Protein AF-A0A1X2I1S4-F1 (afdb_monomer_lite)

Radius of gyration: 19.03 Å; chains: 1; bounding box: 36×48×68 Å

Sequence (167 aa):
ISSQLWIQFWKIRLSPTARNVWYRLLLNKWPALTRLHYFIPNDSPLLAAPIVLQLPNHQTPRSRMLSQLSVWKSLWHLYFPALDFSPDSIWYSLLFLRPSPSPHFVNNTQWLQLLGSTLHSIWRSHWAYTFERIPVRTSTMLSTVSSSFQALQPPHTSSVAPCWFRW

Secondary structure (DSSP, 8-state):
--HHHHHHHHHS---HHHHHHHHHHHTT----HHHHHTTS-S------S-SSS-S-TT--HHHHHHTTHHHHHHHHHHH-TTS---HHHHHHHHHH-PPPS-TTTS-HHHHHHHHHHHHHHHHHHHHHHHHH-----HHHHHHHHHHHHHHHSPP------------

pLDDT: mean 71.41, std 18.62, range [31.84, 91.38]

Organism: NCBI:txid90262

Structure (mmCIF, N/CA/C/O backbone):
data_AF-A0A1X2I1S4-F1
#
_entry.id   AF-A0A1X2I1S4-F1
#
loop_
_atom_site.group_PDB
_atom_site.id
_atom_site.type_symbol
_atom_site.label_atom_id
_atom_site.label_alt_id
_atom_site.label_comp_id
_atom_site.label_asym_id
_atom_site.label_entity_id
_atom_site.label_seq_id
_atom_site.pdbx_PDB_ins_code
_atom_site.Cartn_x
_atom_site.Cartn_y
_atom_site.Cartn_z
_atom_site.occupancy
_atom_site.B_iso_or_equiv
_atom_site.auth_seq_id
_atom_site.auth_comp_id
_atom_site.auth_asym_id
_atom_site.auth_atom_id
_atom_site.pdbx_PDB_model_num
ATOM 1 N N . ILE A 1 1 ? 17.249 1.483 4.911 1.00 70.56 1 ILE A N 1
ATOM 2 C CA . ILE A 1 1 ? 16.801 2.012 3.596 1.00 70.56 1 ILE A CA 1
ATOM 3 C C . ILE A 1 1 ? 17.906 2.899 3.044 1.00 70.56 1 ILE A C 1
ATOM 5 O O . ILE A 1 1 ? 18.403 3.732 3.793 1.00 70.56 1 ILE A O 1
ATOM 9 N N . SER A 1 2 ? 18.326 2.687 1.794 1.00 84.00 2 SER A N 1
ATOM 10 C CA . SER A 1 2 ? 19.361 3.499 1.135 1.00 84.00 2 SER A CA 1
ATOM 11 C C . SER A 1 2 ? 18.809 4.852 0.656 1.00 84.00 2 SER A C 1
ATOM 13 O O . SER A 1 2 ? 17.600 5.015 0.494 1.00 84.00 2 SER A O 1
ATOM 15 N N . SER A 1 3 ? 19.688 5.825 0.389 1.00 84.12 3 SER A N 1
ATOM 16 C CA . SER A 1 3 ? 19.303 7.150 -0.138 1.00 84.12 3 SER A CA 1
ATOM 17 C C . SER A 1 3 ? 18.504 7.059 -1.452 1.00 84.12 3 SER A C 1
ATOM 19 O O . SER A 1 3 ? 17.482 7.722 -1.624 1.00 84.12 3 SER A O 1
ATOM 21 N N . GLN A 1 4 ? 18.895 6.151 -2.350 1.00 84.62 4 GLN A N 1
ATOM 22 C CA . GLN A 1 4 ? 18.213 5.932 -3.631 1.00 84.62 4 GLN A CA 1
ATOM 23 C C . GLN A 1 4 ? 16.768 5.441 -3.459 1.00 84.62 4 GLN A C 1
ATOM 25 O O . GLN A 1 4 ? 15.871 5.915 -4.156 1.00 84.62 4 GLN A O 1
ATOM 30 N N . LEU A 1 5 ? 16.522 4.543 -2.499 1.00 83.38 5 LEU A N 1
ATOM 31 C CA . LEU A 1 5 ? 15.172 4.067 -2.184 1.00 83.38 5 LEU A CA 1
ATOM 32 C C . LEU A 1 5 ? 14.295 5.189 -1.621 1.00 83.38 5 LEU A C 1
ATOM 34 O O . LEU A 1 5 ? 13.115 5.265 -1.950 1.00 83.38 5 LEU A O 1
ATOM 38 N N . TRP A 1 6 ? 14.860 6.105 -0.830 1.00 87.12 6 TRP A N 1
ATOM 39 C CA . TRP A 1 6 ? 14.120 7.283 -0.377 1.00 87.12 6 TRP A CA 1
ATOM 40 C C . TRP A 1 6 ? 13.711 8.183 -1.538 1.00 87.12 6 TRP A C 1
ATOM 42 O O . TRP A 1 6 ? 12.557 8.597 -1.612 1.00 87.12 6 TRP A O 1
ATOM 52 N N . ILE A 1 7 ? 14.616 8.440 -2.483 1.00 87.56 7 ILE A N 1
ATOM 53 C CA . ILE A 1 7 ? 14.290 9.217 -3.685 1.00 87.56 7 ILE A CA 1
ATOM 54 C C . ILE A 1 7 ? 13.156 8.540 -4.468 1.00 87.56 7 ILE A C 1
ATOM 56 O O . ILE A 1 7 ? 12.220 9.214 -4.898 1.00 87.56 7 ILE A O 1
ATOM 60 N N . GLN A 1 8 ? 13.205 7.214 -4.632 1.00 86.62 8 GLN A N 1
ATOM 61 C CA . GLN A 1 8 ? 12.133 6.460 -5.286 1.00 86.62 8 GLN A CA 1
ATOM 62 C C . GLN A 1 8 ? 10.809 6.577 -4.529 1.00 86.62 8 GLN A C 1
ATOM 64 O O . GLN A 1 8 ? 9.794 6.882 -5.150 1.00 86.62 8 GLN A O 1
ATOM 69 N N . PHE A 1 9 ? 10.821 6.420 -3.204 1.00 88.56 9 PHE A N 1
ATOM 70 C CA . PHE A 1 9 ? 9.636 6.558 -2.357 1.00 88.56 9 PHE A CA 1
ATOM 71 C C . PHE A 1 9 ? 8.946 7.912 -2.537 1.00 88.56 9 PHE A C 1
ATOM 73 O O . PHE A 1 9 ? 7.734 7.980 -2.751 1.00 88.56 9 PHE A O 1
ATOM 80 N N . TRP A 1 10 ? 9.717 9.001 -2.486 1.00 89.75 10 TRP A N 1
ATOM 81 C CA . TRP A 1 10 ? 9.171 10.355 -2.592 1.00 89.75 10 TRP A CA 1
ATOM 82 C C . TRP A 1 10 ? 8.630 10.676 -3.991 1.00 89.75 10 TRP A C 1
ATOM 84 O O . TRP A 1 10 ? 7.736 11.515 -4.112 1.00 89.75 10 TRP A O 1
ATOM 94 N N . LYS A 1 11 ? 9.100 9.975 -5.032 1.00 89.12 11 LYS A N 1
ATOM 95 C CA . LYS A 1 11 ? 8.579 10.092 -6.405 1.00 89.12 11 LYS A CA 1
ATOM 96 C C . LYS A 1 11 ? 7.215 9.421 -6.604 1.00 89.12 11 LYS A C 1
ATOM 98 O O . LYS A 1 11 ? 6.519 9.764 -7.559 1.00 89.12 11 LYS A O 1
ATOM 103 N N . ILE A 1 12 ? 6.803 8.494 -5.734 1.00 87.81 12 ILE A N 1
ATOM 104 C CA . ILE A 1 12 ? 5.509 7.806 -5.867 1.00 87.81 12 ILE A CA 1
ATOM 105 C C . ILE A 1 12 ? 4.381 8.817 -5.638 1.00 87.81 12 ILE A C 1
ATOM 107 O O . ILE A 1 12 ? 4.295 9.449 -4.579 1.00 87.81 12 ILE A O 1
ATOM 111 N N . ARG A 1 13 ? 3.476 8.953 -6.612 1.00 88.56 13 ARG A N 1
ATOM 112 C CA . ARG A 1 13 ? 2.270 9.782 -6.479 1.00 88.56 13 ARG A CA 1
ATOM 113 C C . ARG A 1 13 ? 1.267 9.097 -5.553 1.00 88.56 13 ARG A C 1
ATOM 115 O O . ARG A 1 13 ? 0.598 8.159 -5.964 1.00 88.56 13 ARG A O 1
ATOM 122 N N . LEU A 1 14 ? 1.166 9.577 -4.318 1.00 87.88 14 LEU A N 1
ATOM 123 C CA . LEU A 1 14 ? 0.233 9.109 -3.290 1.00 87.88 14 LEU A CA 1
ATOM 124 C C . LEU A 1 14 ? -0.388 10.312 -2.588 1.00 87.88 14 LEU A C 1
ATOM 126 O O . LEU A 1 14 ? 0.221 11.384 -2.544 1.00 87.88 14 LEU A O 1
ATOM 130 N N . SER A 1 15 ? -1.552 10.119 -1.968 1.00 88.38 15 SER A N 1
ATOM 131 C CA . SER A 1 15 ? -2.078 11.123 -1.045 1.00 88.38 15 SER A CA 1
ATOM 132 C C . SER A 1 15 ? -1.116 11.320 0.142 1.00 88.38 15 SER A C 1
ATOM 134 O O . SER A 1 15 ? -0.444 10.365 0.557 1.00 88.38 15 SER A O 1
ATOM 136 N N . PRO A 1 16 ? -1.042 12.529 0.735 1.00 87.12 16 PRO A N 1
ATOM 137 C CA . PRO A 1 16 ? -0.168 12.787 1.883 1.00 87.12 16 PRO A CA 1
ATOM 138 C C . PRO A 1 16 ? -0.413 11.828 3.054 1.00 87.12 16 PRO A C 1
ATOM 140 O O . PRO A 1 16 ? 0.528 11.378 3.707 1.00 87.12 16 PRO A O 1
ATOM 143 N N . THR A 1 17 ? -1.675 11.462 3.284 1.00 85.31 17 THR A N 1
ATOM 144 C CA . THR A 1 17 ? -2.090 10.522 4.330 1.00 85.31 17 THR A CA 1
ATOM 145 C C . THR A 1 17 ? -1.606 9.103 4.048 1.00 85.31 17 THR A C 1
ATOM 147 O O . THR A 1 17 ? -0.981 8.497 4.920 1.00 85.31 17 THR A O 1
ATOM 150 N N . ALA A 1 18 ? -1.780 8.602 2.821 1.00 87.94 18 ALA A N 1
ATOM 151 C CA . ALA A 1 18 ? -1.280 7.284 2.436 1.00 87.94 18 ALA A CA 1
ATOM 152 C C . ALA A 1 18 ? 0.248 7.205 2.514 1.00 87.94 18 ALA A C 1
ATOM 154 O O . ALA A 1 18 ? 0.808 6.243 3.047 1.00 87.94 18 ALA A O 1
ATOM 155 N N . ARG A 1 19 ? 0.931 8.260 2.056 1.00 91.38 19 ARG A N 1
ATOM 156 C CA . ARG A 1 19 ? 2.388 8.357 2.147 1.00 91.38 19 ARG A CA 1
ATOM 157 C C . ARG A 1 19 ? 2.867 8.359 3.597 1.00 91.38 19 ARG A C 1
ATOM 159 O O . ARG A 1 19 ? 3.846 7.685 3.893 1.00 91.38 19 ARG A O 1
ATOM 166 N N . ASN A 1 20 ? 2.192 9.063 4.509 1.00 87.69 20 ASN A N 1
ATOM 167 C CA . ASN A 1 20 ? 2.563 9.084 5.928 1.00 87.69 20 ASN A CA 1
ATOM 168 C C . ASN A 1 20 ? 2.468 7.685 6.561 1.00 87.69 20 ASN A C 1
ATOM 170 O O . ASN A 1 20 ? 3.384 7.264 7.265 1.00 87.69 20 ASN A O 1
ATOM 174 N N . VAL A 1 21 ? 1.403 6.935 6.258 1.00 85.31 21 VAL A N 1
ATOM 175 C CA . VAL A 1 21 ? 1.237 5.552 6.739 1.00 85.31 21 VAL A CA 1
ATOM 176 C C . VAL A 1 21 ? 2.370 4.657 6.243 1.00 85.31 21 VAL A C 1
ATOM 178 O O . VAL A 1 21 ? 2.989 3.944 7.039 1.00 85.31 21 VAL A O 1
ATOM 181 N N . TRP A 1 22 ? 2.685 4.728 4.949 1.00 88.81 22 TRP A N 1
ATOM 182 C CA . TRP A 1 22 ? 3.776 3.946 4.371 1.00 88.81 22 TRP A CA 1
ATOM 183 C C . TRP A 1 22 ? 5.142 4.377 4.924 1.00 88.81 22 TRP A C 1
ATOM 185 O O . TRP A 1 22 ? 5.952 3.540 5.308 1.00 88.81 22 TRP A O 1
ATOM 195 N N . TYR A 1 23 ? 5.376 5.675 5.096 1.00 86.88 23 TYR A N 1
ATOM 196 C CA . TYR A 1 23 ? 6.584 6.196 5.736 1.00 86.88 23 TYR A CA 1
ATOM 197 C C . TYR A 1 23 ? 6.768 5.641 7.158 1.00 86.88 23 TYR A C 1
ATOM 199 O O . TYR A 1 23 ? 7.854 5.188 7.519 1.00 86.88 23 TYR A O 1
ATOM 207 N N . ARG A 1 24 ? 5.695 5.600 7.961 1.00 83.62 24 ARG A N 1
ATOM 208 C CA . ARG A 1 24 ? 5.726 5.001 9.305 1.00 83.62 24 ARG A CA 1
ATOM 209 C C . ARG A 1 24 ? 6.012 3.500 9.270 1.00 83.62 24 ARG A C 1
ATOM 211 O O . ARG A 1 24 ? 6.698 3.021 10.173 1.00 83.62 24 ARG A O 1
ATOM 218 N N . LEU A 1 25 ? 5.512 2.783 8.257 1.00 82.56 25 LEU A N 1
ATOM 219 C CA . LEU A 1 25 ? 5.833 1.367 8.035 1.00 82.56 25 LEU A CA 1
ATOM 220 C C . LEU A 1 25 ? 7.333 1.194 7.762 1.00 82.56 25 LEU A C 1
ATOM 222 O O . LEU A 1 25 ? 7.983 0.399 8.433 1.00 82.56 25 LEU A O 1
ATOM 226 N N . LEU A 1 26 ? 7.893 1.984 6.842 1.00 83.69 26 LEU A N 1
ATOM 227 C CA . LEU A 1 26 ? 9.314 1.938 6.476 1.00 83.69 26 LEU A CA 1
ATOM 228 C C . LEU A 1 26 ? 10.247 2.266 7.651 1.00 83.69 26 LEU A C 1
ATOM 230 O O . LEU A 1 26 ? 11.337 1.709 7.753 1.00 83.69 26 LEU A O 1
ATOM 234 N N . LEU A 1 27 ? 9.818 3.151 8.553 1.00 80.56 27 LEU A N 1
ATOM 235 C CA . LEU A 1 27 ? 10.556 3.477 9.774 1.00 80.56 27 LEU A CA 1
ATOM 236 C C . LEU A 1 27 ? 10.338 2.487 10.925 1.00 80.56 27 LEU A C 1
ATOM 238 O O . LEU A 1 27 ? 10.898 2.694 12.001 1.00 80.56 27 LEU A O 1
ATOM 242 N N . ASN A 1 28 ? 9.502 1.460 10.742 1.00 68.19 28 ASN A N 1
ATOM 243 C CA . ASN A 1 28 ? 9.068 0.552 11.806 1.00 68.19 28 ASN A CA 1
ATOM 244 C C . ASN A 1 28 ? 8.499 1.298 13.036 1.00 68.19 28 ASN A C 1
ATOM 246 O O . ASN A 1 28 ? 8.637 0.864 14.178 1.00 68.19 28 ASN A O 1
ATOM 250 N N . LYS A 1 29 ? 7.868 2.460 12.811 1.00 63.19 29 LYS A N 1
ATOM 251 C CA . LYS A 1 29 ? 7.301 3.331 13.858 1.00 63.19 29 LYS A CA 1
ATOM 252 C C . LYS A 1 29 ? 5.789 3.162 14.003 1.00 63.19 29 LYS A C 1
ATOM 254 O O . LYS A 1 29 ? 5.094 4.097 14.403 1.00 63.19 29 LYS A O 1
ATOM 259 N N . TRP A 1 30 ? 5.251 1.993 13.667 1.00 61.53 30 TRP A N 1
ATOM 260 C CA . TRP A 1 30 ? 3.855 1.704 13.978 1.00 61.53 30 TRP A CA 1
ATOM 261 C C . TRP A 1 30 ? 3.698 1.668 15.497 1.00 61.53 30 TRP A C 1
ATOM 263 O O . TRP A 1 30 ? 4.466 0.957 16.148 1.00 61.53 30 TRP A O 1
ATOM 273 N N . PRO A 1 31 ? 2.775 2.445 16.092 1.00 47.47 31 PRO A N 1
ATOM 274 C CA . PRO A 1 31 ? 2.501 2.324 17.512 1.00 47.47 31 PRO A CA 1
ATOM 275 C C . PRO A 1 31 ? 2.145 0.865 17.800 1.00 47.47 31 PRO A C 1
ATOM 277 O O . PRO A 1 31 ? 1.133 0.345 17.337 1.00 47.47 31 PRO A O 1
ATOM 280 N N . ALA A 1 32 ? 3.026 0.182 18.526 1.00 51.09 32 ALA A N 1
ATOM 281 C CA . ALA A 1 32 ? 2.651 -1.039 19.204 1.00 51.09 32 ALA A CA 1
ATOM 282 C C . ALA A 1 32 ? 1.537 -0.682 20.197 1.00 51.09 32 ALA A C 1
ATOM 284 O O . ALA A 1 32 ? 1.565 0.406 20.780 1.00 51.09 32 ALA A O 1
ATOM 285 N N . LEU A 1 33 ? 0.583 -1.596 20.404 1.00 47.34 33 LEU A N 1
ATOM 286 C CA . LEU A 1 33 ? -0.471 -1.473 21.422 1.00 47.34 33 LEU A CA 1
ATOM 287 C C . LEU A 1 33 ? 0.087 -1.002 22.776 1.00 47.34 33 LEU A C 1
ATOM 289 O O . LEU A 1 33 ? -0.560 -0.234 23.476 1.00 47.34 33 LEU A O 1
ATOM 293 N N . THR A 1 34 ? 1.333 -1.357 23.095 1.00 42.47 34 THR A N 1
ATOM 294 C CA . THR A 1 34 ? 2.055 -0.916 24.296 1.00 42.47 34 THR A CA 1
ATOM 295 C C . THR A 1 34 ? 2.201 0.602 24.433 1.00 42.47 34 THR A C 1
ATOM 297 O O . THR A 1 34 ? 2.085 1.112 25.541 1.00 42.47 34 THR A O 1
ATOM 300 N N . ARG A 1 35 ? 2.400 1.360 23.344 1.00 46.12 35 ARG A N 1
ATOM 301 C CA . ARG A 1 35 ? 2.394 2.836 23.413 1.00 46.12 35 ARG A CA 1
ATOM 302 C C . ARG A 1 35 ? 0.988 3.403 23.548 1.00 46.12 35 ARG A C 1
ATOM 304 O O . ARG A 1 35 ? 0.845 4.513 24.034 1.00 46.12 35 ARG A O 1
ATOM 311 N N . LEU A 1 36 ? -0.030 2.661 23.122 1.00 46.66 36 LEU A N 1
ATOM 312 C CA . LEU A 1 36 ? -1.420 3.096 23.187 1.00 46.66 36 LEU A CA 1
ATOM 313 C C . LEU A 1 36 ? -2.029 2.875 24.575 1.00 46.66 36 LEU A C 1
ATOM 315 O O . LEU A 1 36 ? -2.749 3.743 25.051 1.00 46.66 36 LEU A O 1
ATOM 319 N N . HIS A 1 37 ? -1.643 1.793 25.260 1.00 44.78 37 HIS A 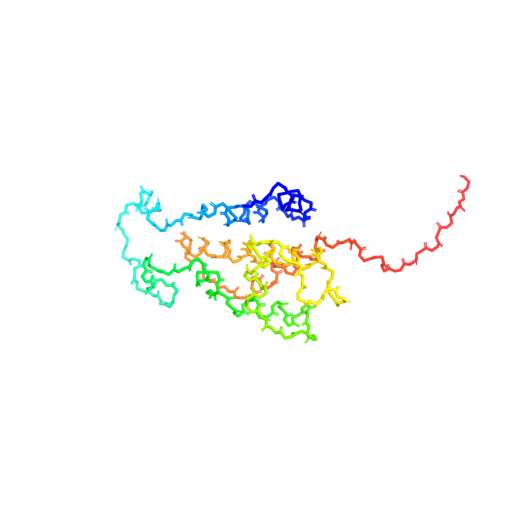N 1
ATOM 320 C CA . HIS A 1 37 ? -1.941 1.573 26.683 1.00 44.78 37 HIS A CA 1
ATOM 321 C C . HIS A 1 37 ? -1.423 2.704 27.584 1.00 44.78 37 HIS A C 1
ATOM 323 O O . HIS A 1 37 ? -1.993 2.952 28.637 1.00 44.78 37 HIS A O 1
ATOM 329 N N . TYR A 1 38 ? -0.372 3.422 27.172 1.00 47.22 38 TYR A N 1
ATOM 330 C CA . TYR A 1 38 ? 0.103 4.605 27.897 1.00 47.22 38 TYR A CA 1
ATOM 331 C C . TYR A 1 38 ? -0.853 5.807 27.768 1.00 47.22 38 TYR A C 1
ATOM 333 O O . TYR A 1 38 ? -0.891 6.659 28.647 1.00 47.22 38 TYR A O 1
ATOM 341 N N . PHE A 1 39 ? -1.627 5.886 26.679 1.00 49.53 39 PHE A N 1
ATOM 342 C CA . PHE A 1 39 ? -2.570 6.981 26.412 1.00 49.53 39 PHE A CA 1
ATOM 343 C C . PHE A 1 39 ? -4.028 6.643 26.757 1.00 49.53 39 PHE A C 1
ATOM 345 O O . PHE A 1 39 ? -4.836 7.559 26.871 1.00 49.53 39 PHE A O 1
ATOM 352 N N . ILE A 1 40 ? -4.373 5.362 26.924 1.00 48.78 40 ILE A N 1
ATOM 353 C CA . ILE A 1 40 ? -5.713 4.906 27.321 1.00 48.78 40 ILE A CA 1
ATOM 354 C C . ILE A 1 40 ? -5.573 4.009 28.561 1.00 48.78 40 ILE A C 1
ATOM 356 O O . ILE A 1 40 ? -5.232 2.832 28.416 1.00 48.78 40 ILE A O 1
ATOM 360 N N . PRO A 1 41 ? -5.808 4.546 29.774 1.00 42.06 41 PRO A N 1
ATOM 361 C CA . PRO A 1 41 ? -5.844 3.754 30.999 1.00 42.06 41 PRO A CA 1
ATOM 362 C C . PRO A 1 41 ? -6.964 2.699 30.962 1.00 42.06 41 PRO A C 1
ATOM 364 O O . PRO A 1 41 ? -8.014 2.903 30.359 1.00 42.06 41 PRO A O 1
ATOM 367 N N . ASN A 1 42 ? -6.698 1.565 31.610 1.00 44.16 42 ASN A N 1
ATOM 368 C CA . ASN A 1 42 ? -7.330 0.239 31.501 1.00 44.16 42 ASN A CA 1
ATOM 369 C C . ASN A 1 42 ? -8.839 0.082 31.828 1.00 44.16 42 ASN A C 1
ATOM 371 O O . ASN A 1 42 ? -9.290 -1.051 31.991 1.00 44.16 42 ASN A O 1
ATOM 375 N N . ASP A 1 43 ? -9.663 1.125 31.870 1.00 45.06 43 ASP A N 1
ATOM 376 C CA . ASP A 1 43 ? -11.046 1.002 32.375 1.00 45.06 43 ASP A CA 1
ATOM 377 C C . ASP A 1 43 ? -12.075 0.613 31.305 1.00 45.06 43 ASP A C 1
ATOM 379 O O . ASP A 1 43 ? -13.157 1.191 31.200 1.00 45.06 43 ASP A O 1
ATOM 383 N N . SER A 1 44 ? -11.774 -0.371 30.459 1.00 40.88 44 SER A N 1
ATOM 384 C CA . SER A 1 44 ? -12.770 -0.864 29.505 1.00 40.88 44 SER A CA 1
ATOM 385 C C . SER A 1 44 ? -12.723 -2.383 29.334 1.00 40.88 44 SER A C 1
ATOM 387 O O . SER A 1 44 ? -11.700 -2.911 28.892 1.00 40.88 44 SER A O 1
ATOM 389 N N . PRO A 1 45 ? -13.834 -3.102 29.604 1.00 41.62 45 PRO A N 1
ATOM 390 C CA . PRO A 1 45 ? -13.960 -4.543 29.386 1.00 41.62 45 PRO A CA 1
ATOM 391 C C . PRO A 1 45 ? -14.110 -4.835 27.880 1.00 41.62 45 PRO A C 1
ATOM 393 O O . PRO A 1 45 ? -15.168 -5.210 27.386 1.00 41.62 45 PRO A O 1
ATOM 396 N N . LEU A 1 46 ? -13.040 -4.579 27.124 1.00 43.69 46 LEU A N 1
ATOM 397 C CA . LEU A 1 46 ? -13.001 -4.513 25.657 1.00 43.69 46 LEU A CA 1
ATOM 398 C C . LEU A 1 46 ? -12.423 -5.771 24.982 1.00 43.69 46 LEU A C 1
ATOM 400 O O . LEU A 1 46 ? -12.270 -5.797 23.763 1.00 43.69 46 LEU A O 1
ATOM 404 N N . LEU A 1 47 ? -12.101 -6.821 25.742 1.00 42.25 47 LEU A N 1
ATOM 405 C CA . LEU A 1 47 ? -11.381 -8.005 25.247 1.00 42.25 47 LEU A CA 1
ATOM 406 C C . LEU A 1 47 ? -12.273 -9.235 25.013 1.00 42.25 47 LEU A C 1
ATOM 408 O O . LEU A 1 47 ? -11.857 -10.362 25.268 1.00 42.25 47 LEU A O 1
ATOM 412 N N . ALA A 1 48 ? -13.489 -9.045 24.498 1.00 37.81 48 ALA A N 1
ATOM 413 C CA . ALA A 1 48 ? -14.377 -10.159 24.161 1.00 37.81 48 ALA A CA 1
ATOM 414 C C . ALA A 1 48 ? -15.127 -9.939 22.834 1.00 37.81 48 ALA A C 1
ATOM 416 O O . ALA A 1 48 ? -16.337 -9.758 22.830 1.00 37.81 48 ALA A O 1
ATOM 417 N N . ALA A 1 49 ? -14.407 -9.943 21.704 1.00 34.59 49 ALA A N 1
ATOM 418 C CA . ALA A 1 49 ? -14.923 -10.342 20.382 1.00 34.59 49 ALA A CA 1
ATOM 419 C C . ALA A 1 49 ? -13.770 -10.458 19.352 1.00 34.59 49 ALA A C 1
ATOM 421 O O . ALA A 1 49 ? -12.768 -9.753 19.481 1.00 34.59 49 ALA A O 1
ATOM 422 N N . PRO A 1 50 ? -13.848 -11.371 18.363 1.00 45.81 50 PRO A N 1
ATOM 423 C CA . PRO A 1 50 ? -12.742 -12.300 18.142 1.00 45.81 50 PRO A CA 1
ATOM 424 C C . PRO A 1 50 ? -11.965 -12.112 16.817 1.00 45.81 50 PRO A C 1
ATOM 426 O O . PRO A 1 50 ? -12.417 -11.478 15.869 1.00 45.81 50 PRO A O 1
ATOM 429 N N . ILE A 1 51 ? -10.795 -12.768 16.776 1.00 37.28 51 ILE A N 1
ATOM 430 C CA . ILE A 1 51 ? -9.963 -13.193 15.623 1.00 37.28 51 ILE A CA 1
ATOM 431 C C . ILE A 1 51 ? -8.764 -12.310 15.213 1.00 37.28 51 ILE A C 1
ATOM 433 O O . ILE A 1 51 ? -7.765 -12.873 14.777 1.00 37.28 51 ILE A O 1
ATOM 437 N N . VAL A 1 52 ? -8.729 -10.990 15.434 1.00 39.75 52 VAL A N 1
ATOM 438 C CA . VAL A 1 52 ? -7.549 -10.186 14.994 1.00 39.75 52 VAL A CA 1
ATOM 439 C C . VAL A 1 52 ? -6.548 -9.865 16.118 1.00 39.75 52 VAL A C 1
ATOM 441 O O . VAL A 1 52 ? -5.413 -9.483 15.839 1.00 39.75 52 VAL A O 1
ATOM 444 N N . LEU A 1 53 ? -6.923 -10.034 17.392 1.00 41.91 53 LEU A N 1
ATOM 445 C CA . LEU A 1 53 ? -6.206 -9.390 18.507 1.00 41.91 53 LEU A CA 1
ATOM 446 C C . LEU A 1 53 ? -5.674 -10.309 19.620 1.00 41.91 53 LEU A C 1
ATOM 448 O O . LEU A 1 53 ? -5.097 -9.801 20.574 1.00 41.91 53 LEU A O 1
ATOM 452 N N . GLN A 1 54 ? -5.767 -11.635 19.499 1.00 35.59 54 GLN A N 1
ATOM 453 C CA . GLN A 1 54 ? -5.126 -12.563 20.451 1.00 35.59 54 GLN A CA 1
ATOM 454 C C . GLN A 1 54 ? -3.863 -13.224 19.891 1.00 35.59 54 GLN A C 1
ATOM 456 O O . GLN A 1 54 ? -3.638 -14.411 20.099 1.00 35.59 54 GLN A O 1
ATOM 461 N N . LEU A 1 55 ? -3.017 -12.484 19.175 1.00 42.00 55 LEU A N 1
ATOM 462 C CA . LEU A 1 55 ? -1.724 -13.022 18.756 1.00 42.00 55 LEU A CA 1
ATOM 463 C C . LEU A 1 55 ? -0.598 -12.377 19.582 1.00 42.00 55 LEU A C 1
ATOM 465 O O . LEU A 1 55 ? -0.526 -11.147 19.627 1.00 42.00 55 LEU A O 1
ATOM 469 N N . PRO A 1 56 ? 0.251 -13.178 20.266 1.00 34.28 56 PRO A N 1
ATOM 470 C CA . PRO A 1 56 ? 1.225 -12.685 21.235 1.00 34.28 56 PRO A CA 1
ATOM 471 C C . PRO A 1 56 ? 2.115 -11.581 20.665 1.00 34.28 56 PRO A C 1
ATOM 473 O O . PRO A 1 56 ? 2.413 -11.562 19.469 1.00 34.28 56 PRO A O 1
ATOM 476 N N . ASN A 1 57 ? 2.638 -10.738 21.559 1.00 43.12 57 ASN A N 1
ATOM 477 C CA . ASN A 1 57 ? 3.616 -9.660 21.328 1.00 43.12 57 ASN A CA 1
ATOM 478 C C . ASN A 1 57 ? 4.864 -10.048 20.487 1.00 43.12 57 ASN A C 1
ATOM 480 O O . ASN A 1 57 ? 5.682 -9.190 20.167 1.00 43.12 57 ASN A O 1
ATOM 484 N N . HIS A 1 58 ? 5.002 -11.319 20.102 1.00 41.03 58 HIS A N 1
ATOM 485 C CA . HIS A 1 58 ? 6.099 -11.920 19.349 1.00 41.03 58 HIS A CA 1
ATOM 486 C C . HIS A 1 58 ? 5.830 -12.123 17.850 1.00 41.03 58 HIS A C 1
ATOM 488 O O . HIS A 1 58 ? 6.647 -12.742 17.171 1.00 41.03 58 HIS A O 1
ATOM 494 N N . GLN A 1 59 ? 4.723 -11.629 17.289 1.00 44.03 59 GLN A N 1
ATOM 495 C CA . GLN A 1 59 ? 4.518 -11.771 15.846 1.00 44.03 59 GLN A CA 1
ATOM 496 C C . GLN A 1 59 ? 5.209 -10.687 15.018 1.00 44.03 59 GLN A C 1
ATOM 498 O O . GLN A 1 59 ? 5.076 -9.480 15.265 1.00 44.03 59 GLN A O 1
ATOM 503 N N . THR A 1 60 ? 5.925 -11.164 13.995 1.00 51.84 60 THR A N 1
ATOM 504 C CA . THR A 1 60 ? 6.661 -10.365 13.017 1.00 51.84 60 THR A CA 1
ATOM 505 C C . THR A 1 60 ? 5.726 -9.367 12.318 1.00 51.84 60 THR A C 1
ATOM 507 O O . THR A 1 60 ? 4.543 -9.657 12.112 1.00 51.84 60 THR A O 1
ATOM 510 N N . PRO A 1 61 ? 6.222 -8.183 11.915 1.00 53.81 61 PRO A N 1
ATOM 511 C CA . PRO A 1 61 ? 5.405 -7.154 11.260 1.00 53.81 61 PRO A CA 1
ATOM 512 C C . PRO A 1 61 ? 4.680 -7.654 9.989 1.00 53.81 61 PRO A C 1
ATOM 514 O O . PRO A 1 61 ? 3.658 -7.087 9.605 1.00 53.81 61 PRO A O 1
ATOM 517 N N . ARG A 1 62 ? 5.135 -8.776 9.407 1.00 55.53 62 ARG A N 1
ATOM 518 C CA . ARG A 1 62 ? 4.491 -9.509 8.306 1.00 55.53 62 ARG A CA 1
ATOM 519 C C . ARG A 1 62 ? 3.080 -9.989 8.655 1.00 55.53 62 ARG A C 1
ATOM 521 O O . ARG A 1 62 ? 2.165 -9.800 7.860 1.00 55.53 62 ARG A O 1
ATOM 528 N N . SER A 1 63 ? 2.877 -10.553 9.845 1.00 53.31 63 SER A N 1
ATOM 529 C CA . SER A 1 63 ? 1.578 -11.117 10.243 1.00 53.31 63 SER A CA 1
ATOM 530 C C . SER A 1 63 ? 0.499 -10.041 10.419 1.00 53.31 63 SER A C 1
ATOM 532 O O . SER A 1 63 ? -0.620 -10.176 9.928 1.00 53.31 63 SER A O 1
ATOM 534 N N . ARG A 1 64 ? 0.862 -8.894 11.015 1.00 56.78 64 ARG A N 1
ATOM 535 C CA . ARG A 1 64 ? -0.066 -7.765 11.214 1.00 56.78 64 ARG A CA 1
ATOM 536 C C . ARG A 1 64 ? -0.582 -7.198 9.894 1.00 56.78 64 ARG A C 1
ATOM 538 O O . ARG A 1 64 ? -1.752 -6.839 9.801 1.00 56.78 64 ARG A O 1
ATOM 545 N N . MET A 1 65 ? 0.270 -7.144 8.872 1.00 59.53 65 MET A N 1
ATOM 546 C CA . MET A 1 65 ? -0.083 -6.597 7.559 1.00 59.53 65 MET A CA 1
ATOM 547 C C . MET A 1 65 ? -0.910 -7.571 6.704 1.00 59.53 65 MET A C 1
ATOM 549 O O . MET A 1 65 ? -1.754 -7.143 5.915 1.00 59.53 65 MET A O 1
ATOM 553 N N . LEU A 1 66 ? -0.691 -8.876 6.882 1.00 61.44 66 LEU A N 1
ATOM 554 C CA . LEU A 1 66 ? -1.434 -9.938 6.198 1.00 61.44 66 LEU A CA 1
ATOM 555 C C . LEU A 1 66 ? -2.764 -10.290 6.887 1.00 61.44 66 LEU A C 1
ATOM 557 O O . LEU A 1 66 ? -3.513 -11.106 6.360 1.00 61.44 66 LEU A O 1
ATOM 561 N N . SER A 1 67 ? -3.106 -9.641 8.006 1.00 62.31 67 SER A N 1
ATOM 562 C CA . SER A 1 67 ? -4.396 -9.818 8.695 1.00 62.31 67 SER A CA 1
ATOM 563 C C . SER A 1 67 ? -5.618 -9.531 7.806 1.00 62.31 67 SER A C 1
ATOM 565 O O . SER A 1 67 ? -6.703 -10.038 8.070 1.00 62.31 67 SER A O 1
ATOM 567 N N . GLN A 1 68 ? -5.437 -8.774 6.718 1.00 71.75 68 GLN A N 1
ATOM 568 C CA . GLN A 1 68 ? -6.448 -8.507 5.688 1.00 71.75 68 GLN A CA 1
ATOM 569 C C . GLN A 1 68 ? -6.035 -9.084 4.323 1.00 71.75 68 GLN A C 1
ATOM 571 O O . GLN A 1 68 ? -6.171 -8.426 3.289 1.00 71.75 68 GLN A O 1
ATOM 576 N N . LEU A 1 69 ? -5.502 -10.315 4.300 1.00 76.06 69 LEU A N 1
ATOM 577 C CA . LEU A 1 69 ? -5.098 -11.011 3.068 1.00 76.06 69 LEU A CA 1
ATOM 578 C C . LEU A 1 69 ? -6.222 -11.043 2.020 1.00 76.06 69 LEU A C 1
ATOM 580 O O . LEU A 1 69 ? -5.953 -10.940 0.828 1.00 76.06 69 LEU A O 1
ATOM 584 N N . SER A 1 70 ? -7.477 -11.146 2.462 1.00 78.31 70 SER A N 1
ATOM 585 C CA . SER A 1 70 ? -8.658 -11.131 1.595 1.00 78.31 70 SER A CA 1
ATOM 586 C C . SER A 1 70 ? -8.779 -9.833 0.796 1.00 78.31 70 SER A C 1
ATOM 588 O O . SER A 1 70 ? -9.032 -9.889 -0.402 1.00 78.31 70 SER A O 1
ATOM 590 N N . VAL A 1 71 ? -8.532 -8.672 1.410 1.00 82.94 71 VAL A N 1
ATOM 591 C CA . VAL A 1 71 ? -8.570 -7.368 0.725 1.00 82.94 71 VAL A CA 1
ATOM 592 C C . VAL A 1 71 ? -7.461 -7.279 -0.317 1.00 82.94 71 VAL A C 1
ATOM 594 O O . VAL A 1 71 ? -7.718 -6.904 -1.460 1.00 82.94 71 VAL A O 1
ATOM 597 N N . TRP A 1 72 ? -6.243 -7.680 0.057 1.00 85.69 72 TRP A N 1
ATOM 598 C CA . TRP A 1 72 ? -5.107 -7.733 -0.863 1.00 85.69 72 TRP A CA 1
ATOM 599 C C . TRP A 1 72 ? -5.386 -8.643 -2.056 1.00 85.69 72 TRP A C 1
ATOM 601 O O . TRP A 1 72 ? -5.161 -8.241 -3.193 1.00 85.69 72 TRP A O 1
ATOM 611 N N . LYS A 1 73 ? -5.910 -9.843 -1.798 1.00 85.56 73 LYS A N 1
ATOM 612 C CA . LYS A 1 73 ? -6.239 -10.830 -2.826 1.00 85.56 73 LYS A CA 1
ATOM 613 C C . LYS A 1 73 ? -7.342 -10.324 -3.757 1.00 85.56 73 LYS A C 1
ATOM 615 O O . LYS A 1 73 ? -7.203 -10.430 -4.971 1.00 85.56 73 LYS A O 1
ATOM 620 N N . SER A 1 74 ? -8.397 -9.720 -3.217 1.00 86.19 74 SER A N 1
ATOM 621 C CA . SER A 1 74 ? -9.484 -9.156 -4.024 1.00 86.19 74 SER A CA 1
ATOM 622 C C . SER A 1 74 ? -9.008 -8.015 -4.925 1.00 86.19 74 SER A C 1
ATOM 624 O O . SER A 1 74 ? -9.335 -8.005 -6.108 1.00 86.19 74 SER A O 1
ATOM 626 N N . LEU A 1 75 ? -8.199 -7.082 -4.409 1.00 86.00 75 LEU A N 1
ATOM 627 C CA . LEU A 1 75 ? -7.636 -5.994 -5.223 1.00 86.00 75 LEU A CA 1
ATOM 628 C C . LEU A 1 75 ? -6.641 -6.511 -6.256 1.00 86.00 75 LEU A C 1
ATOM 630 O O . LEU A 1 75 ? -6.609 -6.014 -7.378 1.00 86.00 75 LEU A O 1
ATOM 634 N N . TRP A 1 76 ? -5.853 -7.522 -5.892 1.00 86.94 76 TRP A N 1
ATOM 635 C CA . TRP A 1 76 ? -4.941 -8.171 -6.818 1.00 86.94 76 TRP A CA 1
ATOM 636 C C . TRP A 1 76 ? -5.692 -8.766 -8.004 1.00 86.94 76 TRP A C 1
ATOM 638 O O . TRP A 1 76 ? -5.362 -8.449 -9.137 1.00 86.94 76 TRP A O 1
ATOM 648 N N . HIS A 1 77 ? -6.729 -9.571 -7.767 1.00 86.62 77 HIS A N 1
ATOM 649 C CA . HIS A 1 77 ? -7.507 -10.161 -8.857 1.00 86.62 77 HIS A CA 1
ATOM 650 C C . HIS A 1 77 ? -8.297 -9.119 -9.656 1.00 86.62 77 HIS A C 1
ATOM 652 O O . HIS A 1 77 ? -8.497 -9.307 -10.851 1.00 86.62 77 HIS A O 1
ATOM 658 N N . LEU A 1 78 ? -8.715 -8.018 -9.023 1.00 87.06 78 LEU A N 1
ATOM 659 C CA . LEU A 1 78 ? -9.427 -6.937 -9.702 1.00 87.06 78 LEU A CA 1
ATOM 660 C C . LEU A 1 78 ? -8.537 -6.198 -10.711 1.00 87.06 78 LEU A C 1
ATOM 662 O O . LEU A 1 78 ? -8.978 -5.917 -11.821 1.00 87.06 78 LEU A O 1
ATOM 666 N N . TYR A 1 79 ? -7.301 -5.870 -10.328 1.00 83.81 79 TYR A N 1
ATOM 667 C CA . TYR A 1 79 ? -6.404 -5.063 -11.163 1.00 83.81 79 TYR A CA 1
ATOM 668 C C . TYR A 1 79 ? -5.413 -5.893 -11.982 1.00 83.81 79 TYR A C 1
ATOM 670 O O . TYR A 1 79 ? -4.972 -5.449 -13.040 1.00 83.81 79 TYR A O 1
ATOM 678 N N . PHE A 1 80 ? -5.072 -7.094 -11.515 1.00 84.62 80 PHE A N 1
ATOM 679 C CA . PHE A 1 80 ? -4.072 -7.983 -12.105 1.00 84.62 80 PHE A CA 1
ATOM 680 C C . PHE A 1 80 ? -4.607 -9.421 -12.232 1.00 84.62 80 PHE A C 1
ATOM 682 O O . PHE A 1 80 ? -4.029 -10.351 -11.667 1.00 84.62 80 PHE A O 1
ATOM 689 N N . PRO A 1 81 ? -5.705 -9.640 -12.981 1.00 84.25 81 PRO A N 1
ATOM 690 C CA . PRO A 1 81 ? -6.349 -10.953 -13.071 1.00 84.25 81 PRO A CA 1
ATOM 691 C C . PRO A 1 81 ? -5.447 -12.034 -13.684 1.00 84.25 81 PRO A C 1
ATOM 693 O O . PRO A 1 81 ? -5.608 -13.208 -13.374 1.00 84.25 81 PRO A O 1
ATOM 696 N N . ALA A 1 82 ? -4.490 -11.642 -14.530 1.00 82.44 82 ALA A N 1
ATOM 697 C CA . ALA A 1 82 ? -3.570 -12.549 -15.215 1.00 82.44 82 ALA A CA 1
ATOM 698 C C . ALA A 1 82 ? -2.342 -12.957 -14.378 1.00 82.44 82 ALA A C 1
ATOM 700 O O . ALA A 1 82 ? -1.507 -13.712 -14.868 1.00 82.44 82 ALA A O 1
ATOM 701 N N . LEU A 1 83 ? -2.189 -12.432 -13.155 1.00 83.19 83 LEU A N 1
ATOM 702 C CA . LEU A 1 83 ? -1.026 -12.694 -12.306 1.00 83.19 83 LEU A CA 1
ATOM 703 C C . LEU A 1 83 ? -1.394 -13.537 -11.090 1.00 83.19 83 LEU A C 1
ATOM 705 O O . LEU A 1 83 ? -2.367 -13.244 -10.391 1.00 83.19 83 LEU A O 1
ATOM 709 N N . ASP A 1 84 ? -0.534 -14.498 -10.763 1.00 86.06 84 ASP A N 1
ATOM 710 C CA . ASP A 1 84 ? -0.659 -15.277 -9.538 1.00 86.06 84 ASP A CA 1
ATOM 711 C C . ASP A 1 84 ? -0.474 -14.399 -8.299 1.00 86.06 84 ASP A C 1
ATOM 713 O O . ASP A 1 84 ? 0.468 -13.608 -8.183 1.00 86.06 84 ASP A O 1
ATOM 717 N N . PHE A 1 85 ? -1.387 -14.553 -7.342 1.00 84.69 85 PHE A N 1
ATOM 718 C CA . PHE A 1 85 ? -1.344 -13.805 -6.095 1.00 84.69 85 PHE A CA 1
ATOM 719 C C . PHE A 1 85 ? -0.144 -14.235 -5.244 1.00 84.69 85 PHE A C 1
ATOM 721 O O . PHE A 1 85 ? -0.076 -15.372 -4.777 1.00 84.69 85 PHE A O 1
ATOM 728 N N . SER A 1 86 ? 0.767 -13.296 -4.979 1.00 85.25 86 SER A N 1
ATOM 729 C CA . SER A 1 86 ? 1.944 -13.523 -4.137 1.00 85.25 86 SER A CA 1
ATOM 730 C C . SER A 1 86 ? 1.981 -12.554 -2.947 1.00 85.25 86 SER A C 1
ATOM 732 O O . SER A 1 86 ? 2.290 -11.367 -3.114 1.00 85.25 86 SER A O 1
ATOM 734 N N . PRO A 1 87 ? 1.718 -13.040 -1.718 1.00 81.38 87 PRO A N 1
ATOM 735 C CA . PRO A 1 87 ? 1.848 -12.242 -0.498 1.00 81.38 87 PRO A CA 1
ATOM 736 C C . PRO A 1 87 ? 3.272 -11.725 -0.273 1.00 81.38 87 PRO A C 1
ATOM 738 O O . PRO A 1 87 ? 3.460 -10.611 0.218 1.00 81.38 87 PRO A O 1
ATOM 741 N N . ASP A 1 88 ? 4.281 -12.516 -0.647 1.00 82.75 88 ASP A N 1
ATOM 742 C CA . ASP A 1 88 ? 5.687 -12.123 -0.552 1.00 82.75 88 ASP A CA 1
ATOM 743 C C . ASP A 1 88 ? 5.990 -10.933 -1.460 1.00 82.75 88 ASP A C 1
ATOM 745 O O . ASP A 1 88 ? 6.645 -9.983 -1.032 1.00 82.75 88 ASP A O 1
ATOM 749 N N . SER A 1 89 ? 5.452 -10.922 -2.682 1.00 84.94 89 SER A N 1
ATOM 750 C CA . SER A 1 89 ? 5.616 -9.792 -3.600 1.00 84.94 89 SER A CA 1
ATOM 751 C C . SER A 1 89 ? 5.066 -8.498 -3.004 1.00 84.94 89 SER A C 1
ATOM 753 O O . SER A 1 89 ? 5.729 -7.465 -3.086 1.00 84.94 89 SER A O 1
ATOM 755 N N . ILE A 1 90 ? 3.909 -8.548 -2.338 1.00 85.94 90 ILE A N 1
ATOM 756 C CA . ILE A 1 90 ? 3.334 -7.397 -1.622 1.00 85.94 90 ILE A CA 1
ATOM 757 C C . ILE A 1 90 ? 4.270 -6.956 -0.492 1.00 85.94 90 ILE A C 1
ATOM 759 O O . ILE A 1 90 ? 4.612 -5.778 -0.386 1.00 85.94 90 ILE A O 1
ATOM 763 N N . TRP A 1 91 ? 4.716 -7.907 0.330 1.00 83.06 91 TRP A N 1
ATOM 764 C CA . TRP A 1 91 ? 5.570 -7.646 1.486 1.00 83.06 91 TRP A CA 1
ATOM 765 C C . TRP A 1 91 ? 6.900 -6.988 1.101 1.00 83.06 91 TRP A C 1
ATOM 767 O O . TRP A 1 91 ? 7.247 -5.921 1.615 1.00 83.06 91 TRP A O 1
ATOM 777 N N . TYR A 1 92 ? 7.627 -7.583 0.153 1.00 84.19 92 TYR A N 1
ATOM 778 C CA . TYR A 1 92 ? 8.903 -7.045 -0.310 1.00 84.19 92 TYR A CA 1
ATOM 779 C C . TYR A 1 92 ? 8.734 -5.707 -1.035 1.00 84.19 92 TYR A C 1
ATOM 781 O O . TYR A 1 92 ? 9.580 -4.825 -0.888 1.00 84.19 92 TYR A O 1
ATOM 789 N N . SER A 1 93 ? 7.637 -5.515 -1.770 1.00 88.06 93 SER A N 1
ATOM 790 C CA . SER A 1 93 ? 7.355 -4.235 -2.428 1.00 88.06 93 SER A CA 1
ATOM 791 C C . SER A 1 93 ? 7.066 -3.122 -1.423 1.00 88.06 93 SER A C 1
ATOM 793 O O . SER A 1 93 ? 7.539 -2.002 -1.591 1.00 88.06 93 SER A O 1
ATOM 795 N N . LEU A 1 94 ? 6.358 -3.419 -0.333 1.00 86.19 94 LEU A N 1
ATOM 796 C CA . LEU A 1 94 ? 6.070 -2.429 0.703 1.00 86.19 94 LEU A CA 1
ATOM 797 C C . LEU A 1 94 ? 7.297 -2.066 1.544 1.00 86.19 94 LEU A C 1
ATOM 799 O O . LEU A 1 94 ? 7.448 -0.900 1.899 1.00 86.19 94 LEU A O 1
ATOM 803 N N . LEU A 1 95 ? 8.181 -3.015 1.854 1.00 84.31 95 LEU A N 1
ATOM 804 C CA . LEU A 1 95 ? 9.361 -2.731 2.680 1.00 84.31 95 LEU A CA 1
ATOM 805 C C . LEU A 1 95 ? 10.572 -2.222 1.896 1.00 84.31 95 LEU A C 1
ATOM 807 O O . LEU A 1 95 ? 11.351 -1.425 2.419 1.00 84.31 95 LEU A O 1
ATOM 811 N N . PHE A 1 96 ? 10.743 -2.685 0.659 1.00 84.75 96 PHE A N 1
ATOM 812 C CA . PHE A 1 96 ? 11.945 -2.427 -0.135 1.00 84.75 96 PHE A CA 1
ATOM 813 C C . PHE A 1 96 ? 11.659 -1.718 -1.459 1.00 84.75 96 PHE A C 1
ATOM 815 O O . PHE A 1 96 ? 12.580 -1.560 -2.253 1.00 84.75 96 PHE A O 1
ATOM 822 N N . LEU A 1 97 ? 10.413 -1.292 -1.707 1.00 85.62 97 LEU A N 1
ATOM 823 C CA . LEU A 1 97 ? 9.993 -0.640 -2.960 1.00 85.62 97 LEU A CA 1
ATOM 824 C C . LEU A 1 97 ? 10.322 -1.483 -4.195 1.00 85.62 97 LEU A C 1
ATOM 826 O O . LEU A 1 97 ? 10.616 -0.960 -5.270 1.00 85.62 97 LEU A O 1
ATOM 830 N N . ARG A 1 98 ? 10.289 -2.810 -4.022 1.00 85.94 98 ARG A N 1
ATOM 831 C CA . ARG A 1 98 ? 10.543 -3.762 -5.096 1.00 85.94 98 ARG A CA 1
ATOM 832 C C . ARG A 1 98 ? 9.523 -3.545 -6.220 1.00 85.94 98 ARG A C 1
ATOM 834 O O . ARG A 1 98 ? 8.344 -3.326 -5.926 1.00 85.94 98 ARG A O 1
ATOM 841 N N . PRO A 1 99 ? 9.956 -3.605 -7.489 1.00 84.50 99 PRO A N 1
ATOM 842 C CA . PRO A 1 99 ? 9.031 -3.516 -8.599 1.00 84.50 99 PRO A CA 1
ATOM 843 C C . PRO A 1 99 ? 8.054 -4.689 -8.636 1.00 84.50 99 PRO A C 1
ATOM 845 O O . PRO A 1 99 ? 8.280 -5.716 -7.991 1.00 84.50 99 PRO A O 1
ATOM 848 N N . SER A 1 100 ? 6.981 -4.518 -9.415 1.00 84.62 100 SER A N 1
ATOM 849 C CA . SER A 1 100 ? 6.013 -5.582 -9.693 1.00 84.62 100 SER A CA 1
ATOM 850 C C . SER A 1 100 ? 6.737 -6.883 -10.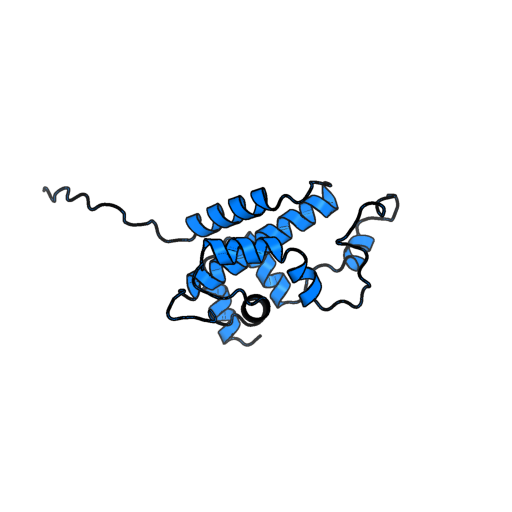070 1.00 84.62 100 SER A C 1
ATOM 852 O O . SER A 1 100 ? 7.709 -6.824 -10.831 1.00 84.62 100 SER A O 1
ATOM 854 N N . PRO A 1 101 ? 6.267 -8.057 -9.599 1.00 79.56 101 PRO A N 1
ATOM 855 C CA . PRO A 1 101 ? 6.825 -9.350 -10.006 1.00 79.56 101 PRO A CA 1
ATOM 856 C C . PRO A 1 101 ? 6.744 -9.579 -11.522 1.00 79.56 101 PRO A C 1
ATOM 858 O O . PRO A 1 101 ? 7.469 -10.408 -12.063 1.00 79.56 101 PRO A O 1
ATOM 861 N N . SER A 1 102 ? 5.890 -8.823 -12.213 1.00 82.69 102 SER A N 1
ATOM 862 C CA . SER A 1 102 ? 5.686 -8.920 -13.653 1.00 82.69 102 SER A CA 1
ATOM 863 C C . SER A 1 102 ? 5.695 -7.516 -14.273 1.00 82.69 102 SER A C 1
ATOM 865 O O . SER A 1 102 ? 4.640 -6.971 -14.609 1.00 82.69 102 SER A O 1
ATOM 867 N N . PRO A 1 103 ? 6.884 -6.897 -14.417 1.00 77.50 103 PRO A N 1
ATOM 868 C CA . PRO A 1 103 ? 7.023 -5.504 -14.852 1.00 77.50 103 PRO A CA 1
ATOM 869 C C . PRO A 1 103 ? 6.560 -5.270 -16.298 1.00 77.50 103 PRO A C 1
ATOM 871 O O . PRO A 1 103 ? 6.244 -4.143 -16.661 1.00 77.50 103 PRO A O 1
ATOM 874 N N . HIS A 1 104 ? 6.485 -6.330 -17.109 1.00 77.75 104 HIS A N 1
ATOM 875 C CA . HIS A 1 104 ? 5.971 -6.280 -18.480 1.00 77.75 104 HIS A CA 1
ATOM 876 C C . HIS A 1 104 ? 4.448 -6.109 -18.549 1.00 77.75 104 HIS A C 1
ATOM 878 O O . HIS A 1 104 ? 3.939 -5.594 -19.538 1.00 77.75 104 HIS A O 1
ATOM 884 N N . PHE A 1 105 ? 3.730 -6.520 -17.501 1.00 77.38 105 PHE A N 1
ATOM 885 C CA . PHE A 1 105 ? 2.266 -6.480 -17.451 1.00 77.38 105 PHE A CA 1
ATOM 886 C C . PHE A 1 105 ? 1.739 -5.352 -16.567 1.00 77.38 105 PHE A C 1
ATOM 888 O O . PHE A 1 105 ? 0.635 -4.860 -16.780 1.00 77.38 105 PHE A O 1
ATOM 895 N N . VAL A 1 106 ? 2.521 -4.931 -15.570 1.00 82.31 106 VAL A N 1
ATOM 896 C CA . VAL A 1 106 ? 2.100 -3.935 -14.584 1.00 82.31 106 VAL A CA 1
ATOM 897 C C . VAL A 1 106 ? 3.164 -2.864 -14.447 1.00 82.31 106 VAL A C 1
ATOM 899 O O . VAL A 1 106 ? 4.293 -3.135 -14.031 1.00 82.31 106 VAL A O 1
ATOM 902 N N . ASN A 1 107 ? 2.778 -1.618 -14.725 1.00 86.81 107 ASN A N 1
ATOM 903 C CA . ASN A 1 107 ? 3.652 -0.475 -14.514 1.00 86.81 107 ASN A CA 1
ATOM 904 C C . ASN A 1 107 ? 4.019 -0.360 -13.027 1.00 86.81 107 ASN A C 1
ATOM 906 O O . ASN A 1 107 ? 3.148 -0.361 -12.155 1.00 86.81 107 ASN A O 1
ATOM 910 N N . ASN A 1 108 ? 5.310 -0.194 -12.733 1.00 86.56 108 ASN A N 1
ATOM 911 C CA . ASN A 1 108 ? 5.792 -0.095 -11.358 1.00 86.56 108 ASN A CA 1
ATOM 912 C C . ASN A 1 108 ? 5.143 1.059 -10.565 1.00 86.56 108 ASN A C 1
ATOM 914 O O . ASN A 1 108 ? 4.896 0.946 -9.369 1.00 86.56 108 ASN A O 1
ATOM 918 N N . THR A 1 109 ? 4.819 2.167 -11.229 1.00 86.38 109 THR A N 1
ATOM 919 C CA . THR A 1 109 ? 4.121 3.291 -10.594 1.00 86.38 109 THR A CA 1
ATOM 920 C C . THR A 1 109 ? 2.728 2.874 -10.133 1.00 86.38 109 THR A C 1
ATOM 922 O O . THR A 1 109 ? 2.385 3.092 -8.975 1.00 86.38 109 THR A O 1
ATOM 925 N N . GLN A 1 110 ? 1.955 2.220 -11.004 1.00 86.75 110 GLN A N 1
ATOM 926 C CA . GLN A 1 110 ? 0.610 1.731 -10.684 1.00 86.75 110 GLN A CA 1
ATOM 927 C C . GLN A 1 110 ? 0.654 0.668 -9.582 1.00 86.75 110 GLN A C 1
ATOM 929 O O . GLN A 1 110 ? -0.149 0.702 -8.653 1.00 86.75 110 GLN A O 1
ATOM 934 N N . TRP A 1 111 ? 1.642 -0.225 -9.641 1.00 89.00 111 TRP A N 1
ATOM 935 C CA . TRP A 1 111 ? 1.898 -1.215 -8.602 1.00 89.00 111 TRP A CA 1
ATOM 936 C C . TRP A 1 111 ? 2.066 -0.558 -7.226 1.00 89.00 111 TRP A C 1
ATOM 938 O O . TRP A 1 111 ? 1.294 -0.8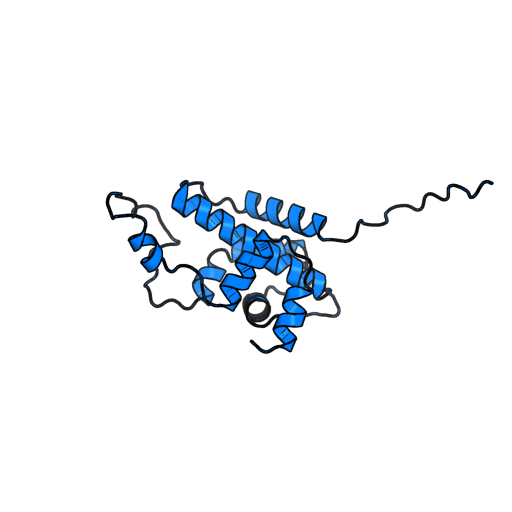18 -6.303 1.00 89.00 111 TRP A O 1
ATOM 948 N N . LEU A 1 112 ? 3.016 0.371 -7.102 1.00 90.44 112 LEU A N 1
ATOM 949 C CA . LEU A 1 112 ? 3.297 1.048 -5.837 1.00 90.44 112 LEU A CA 1
ATOM 950 C C . LEU A 1 112 ? 2.125 1.933 -5.378 1.00 90.44 112 LEU A C 1
ATOM 952 O O . LEU A 1 112 ? 1.843 2.010 -4.183 1.00 90.44 112 LEU A O 1
ATOM 956 N N . GLN A 1 113 ? 1.399 2.562 -6.304 1.00 90.75 113 GLN A N 1
ATOM 957 C CA . GLN A 1 113 ? 0.199 3.343 -5.993 1.00 90.75 113 GLN A CA 1
ATOM 958 C C . GLN A 1 113 ? -0.914 2.493 -5.378 1.00 90.75 113 GLN A C 1
ATOM 960 O O . GLN A 1 113 ? -1.515 2.902 -4.376 1.00 90.75 113 GLN A O 1
ATOM 965 N N . LEU A 1 114 ? -1.171 1.313 -5.947 1.00 90.38 114 LEU A N 1
ATOM 966 C CA . LEU A 1 114 ? -2.165 0.382 -5.422 1.00 90.38 114 LEU A CA 1
ATOM 967 C C . LEU A 1 114 ? -1.761 -0.090 -4.024 1.00 90.38 114 LEU A C 1
ATOM 969 O O . LEU A 1 114 ? -2.578 -0.059 -3.102 1.00 90.38 114 LEU A O 1
ATOM 973 N N . LEU A 1 115 ? -0.489 -0.455 -3.842 1.00 90.75 115 LEU A N 1
ATOM 974 C CA . LEU A 1 115 ? 0.033 -0.893 -2.550 1.00 90.75 115 LEU A CA 1
ATOM 975 C C . LEU A 1 115 ? -0.105 0.182 -1.468 1.00 90.75 115 LEU A C 1
ATOM 977 O O . LEU A 1 115 ? -0.645 -0.092 -0.396 1.00 90.75 115 LEU A O 1
ATOM 981 N N . GLY A 1 116 ? 0.329 1.410 -1.754 1.00 88.88 116 GLY A N 1
ATOM 982 C CA . GLY A 1 116 ? 0.236 2.523 -0.809 1.00 88.88 116 GLY A CA 1
ATOM 983 C C . GLY A 1 116 ? -1.209 2.874 -0.448 1.00 88.88 116 GLY A C 1
ATOM 984 O O . GLY A 1 116 ? -1.518 3.111 0.722 1.00 88.88 116 GLY A O 1
ATOM 985 N N . SER A 1 117 ? -2.111 2.853 -1.431 1.00 90.00 117 SER A N 1
ATOM 986 C CA . SER A 1 117 ? -3.538 3.130 -1.215 1.00 90.00 117 SER A CA 1
ATOM 987 C C . SER A 1 117 ? -4.213 2.036 -0.387 1.00 90.00 117 SER A C 1
ATOM 989 O O . SER A 1 117 ? -4.967 2.332 0.542 1.00 90.00 117 SER A O 1
ATOM 991 N N . THR A 1 118 ? -3.892 0.773 -0.666 1.00 88.69 118 THR A N 1
ATOM 992 C CA . THR A 1 118 ? -4.417 -0.380 0.078 1.00 88.69 118 THR A CA 1
ATOM 993 C C . THR A 1 118 ? -3.922 -0.383 1.515 1.00 88.69 118 THR A C 1
ATOM 995 O O . THR A 1 118 ? -4.720 -0.523 2.444 1.00 88.69 118 THR A O 1
ATOM 998 N N . LEU A 1 119 ? -2.625 -0.133 1.715 1.00 88.19 119 LEU A N 1
ATOM 999 C CA . LEU A 1 119 ? -2.031 -0.011 3.041 1.00 88.1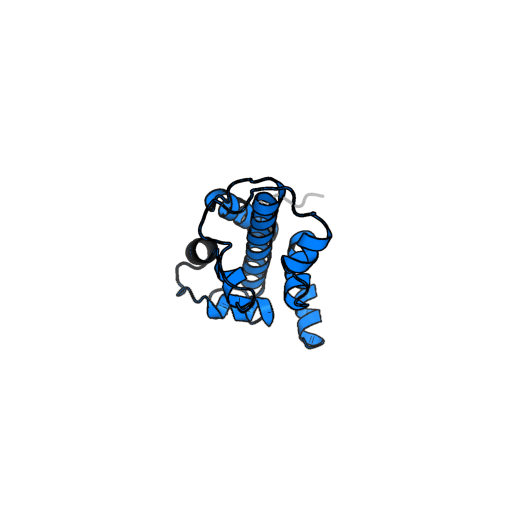9 119 LEU A CA 1
ATOM 1000 C C . LEU A 1 119 ? -2.729 1.078 3.863 1.00 88.19 119 LEU A C 1
ATOM 1002 O O . LEU A 1 119 ? -3.062 0.864 5.027 1.00 88.19 119 LEU A O 1
ATOM 1006 N N . HIS A 1 120 ? -2.981 2.236 3.253 1.00 87.62 120 HIS A N 1
ATOM 1007 C CA . HIS A 1 120 ? -3.686 3.329 3.910 1.00 87.62 120 HIS A CA 1
ATOM 1008 C C . HIS A 1 120 ? -5.128 2.963 4.278 1.00 87.62 120 HIS A C 1
ATOM 1010 O O . HIS A 1 120 ? -5.562 3.276 5.386 1.00 87.62 120 HIS A O 1
ATOM 1016 N N . SER A 1 121 ? -5.858 2.287 3.388 1.00 85.75 121 SER A N 1
ATOM 1017 C CA . SER A 1 121 ? -7.226 1.841 3.668 1.00 85.75 121 SER A CA 1
ATOM 1018 C C . SER A 1 121 ? -7.267 0.857 4.839 1.00 85.75 121 SER A C 1
ATOM 1020 O O . SER A 1 121 ? -8.027 1.071 5.781 1.00 85.75 121 SER A O 1
ATOM 1022 N N . ILE A 1 122 ? -6.381 -0.147 4.846 1.00 83.62 122 ILE A N 1
ATOM 1023 C CA . ILE A 1 122 ? -6.240 -1.101 5.958 1.00 83.62 122 ILE A CA 1
ATOM 1024 C C . ILE A 1 122 ? -5.916 -0.376 7.259 1.00 83.62 122 ILE A C 1
ATOM 1026 O O . ILE A 1 122 ? -6.557 -0.622 8.279 1.00 83.62 122 ILE A O 1
ATOM 1030 N N . TRP A 1 123 ? -4.959 0.549 7.219 1.00 83.31 123 TRP A N 1
ATOM 1031 C CA . TRP A 1 123 ? -4.576 1.337 8.382 1.00 83.31 123 TRP A CA 1
ATOM 1032 C C . TRP A 1 123 ? -5.745 2.152 8.935 1.00 83.31 123 TRP A C 1
ATOM 1034 O O . TRP A 1 123 ? -6.021 2.104 10.131 1.00 83.31 123 TRP A O 1
ATOM 1044 N N . ARG A 1 124 ? -6.469 2.872 8.073 1.00 82.81 124 ARG A N 1
ATOM 1045 C CA . ARG A 1 124 ? -7.633 3.669 8.475 1.00 82.81 124 ARG A CA 1
ATOM 1046 C C . ARG A 1 124 ? -8.724 2.791 9.088 1.00 82.81 124 ARG A C 1
ATOM 1048 O O . ARG A 1 124 ? -9.219 3.121 10.160 1.00 82.81 124 ARG A O 1
ATOM 1055 N N . SER A 1 125 ? -9.076 1.682 8.440 1.00 79.31 125 SER A N 1
ATOM 1056 C CA . SER A 1 125 ? -10.098 0.759 8.947 1.00 79.31 125 SER A CA 1
ATOM 1057 C C . SER A 1 125 ? -9.696 0.123 10.275 1.00 79.31 125 SER A C 1
ATOM 1059 O O . SER A 1 125 ? -10.542 -0.032 11.150 1.00 79.31 125 SER A O 1
ATOM 1061 N N . HIS A 1 126 ? -8.411 -0.190 10.458 1.00 75.94 126 HIS A N 1
ATOM 1062 C CA . HIS A 1 126 ? -7.896 -0.685 11.730 1.00 75.94 126 HIS A CA 1
ATOM 1063 C C . HIS A 1 126 ? -8.124 0.323 12.862 1.00 75.94 126 HIS A C 1
ATOM 1065 O O . HIS A 1 126 ? -8.658 -0.044 13.902 1.00 75.94 126 HIS A O 1
ATOM 1071 N N . TRP A 1 127 ? -7.778 1.597 12.662 1.00 75.25 127 TRP A N 1
ATOM 1072 C CA . TRP A 1 127 ? -7.966 2.614 13.702 1.00 75.25 127 TRP A CA 1
ATOM 1073 C C . TRP A 1 127 ? -9.424 2.980 13.951 1.00 75.25 127 TRP A C 1
ATOM 1075 O O . TRP A 1 127 ? -9.790 3.180 15.105 1.00 75.25 127 TRP A O 1
ATOM 1085 N N . ALA A 1 128 ? -10.258 3.001 12.910 1.00 76.06 128 ALA A N 1
ATOM 1086 C CA . ALA A 1 128 ? -11.700 3.189 13.059 1.00 76.06 128 ALA A CA 1
ATOM 1087 C C . ALA A 1 128 ? -12.328 2.063 13.899 1.00 76.06 128 ALA A C 1
ATOM 1089 O O . ALA A 1 128 ? -13.159 2.312 14.765 1.00 76.06 128 ALA A O 1
ATOM 1090 N N . TYR A 1 129 ? -11.884 0.819 13.714 1.00 71.69 129 TYR A N 1
ATOM 1091 C CA . TYR A 1 129 ? -12.304 -0.276 14.584 1.00 71.69 129 TYR A CA 1
ATOM 1092 C C . TYR A 1 129 ? -11.787 -0.102 16.020 1.00 71.69 129 TYR A C 1
ATOM 1094 O O . TYR A 1 129 ? -12.555 -0.226 16.970 1.00 71.69 129 TYR A O 1
ATOM 1102 N N . THR A 1 130 ? -10.501 0.218 16.187 1.00 66.44 130 THR A N 1
ATOM 1103 C CA . THR A 1 130 ? -9.862 0.325 17.508 1.00 66.44 130 THR A CA 1
ATOM 1104 C C . THR A 1 130 ? -10.445 1.449 18.367 1.00 66.44 130 THR A C 1
ATOM 1106 O O . THR A 1 130 ? -10.665 1.241 19.557 1.00 66.44 130 THR A O 1
ATOM 1109 N N . PHE A 1 131 ? -10.695 2.629 17.794 1.00 70.94 131 PHE A N 1
ATOM 1110 C CA . PHE A 1 131 ? -11.183 3.788 18.550 1.00 70.94 131 PHE A CA 1
ATOM 1111 C C . PHE A 1 131 ? -12.703 3.941 18.509 1.00 70.94 131 PHE A C 1
ATOM 1113 O O . PHE A 1 131 ? -13.308 4.295 19.515 1.00 70.94 131 PHE A O 1
ATOM 1120 N N . GLU A 1 132 ? -13.326 3.670 17.364 1.00 73.25 132 GLU A N 1
ATOM 1121 C CA . GLU A 1 132 ? -14.736 4.001 17.118 1.00 73.25 132 GLU A CA 1
ATOM 1122 C C . GLU A 1 132 ? -15.625 2.747 17.061 1.00 73.25 132 GLU A C 1
ATOM 1124 O O . GLU A 1 132 ? -16.834 2.851 16.868 1.00 73.25 132 GLU A O 1
ATOM 1129 N N . ARG A 1 133 ? -15.045 1.545 17.229 1.00 72.31 133 ARG A N 1
ATOM 1130 C CA . ARG A 1 133 ? -15.724 0.238 17.103 1.00 72.31 133 ARG A CA 1
ATOM 1131 C C . ARG A 1 133 ? -16.469 0.058 15.776 1.00 72.31 133 ARG A C 1
ATOM 1133 O O . ARG A 1 133 ? -17.396 -0.747 15.684 1.00 72.31 133 ARG A O 1
ATOM 1140 N N . ILE A 1 134 ? -16.054 0.772 14.729 1.00 72.50 134 ILE A N 1
ATOM 1141 C CA . ILE A 1 134 ? -16.660 0.637 13.406 1.00 72.50 134 ILE A CA 1
ATOM 1142 C C . ILE A 1 134 ? -16.222 -0.707 12.808 1.00 72.50 134 ILE A C 1
ATOM 1144 O O . ILE A 1 134 ? -15.020 -0.940 12.651 1.00 72.50 134 ILE A O 1
ATOM 1148 N N . PRO A 1 135 ? -17.157 -1.606 12.451 1.00 73.94 135 PRO A N 1
ATOM 1149 C CA . PRO A 1 135 ? -16.807 -2.910 11.910 1.00 73.94 135 PRO A CA 1
ATOM 1150 C C . PRO A 1 135 ? -16.079 -2.769 10.571 1.00 73.94 135 PRO A C 1
ATOM 1152 O O . PRO A 1 135 ? -16.520 -2.052 9.668 1.00 73.94 135 PRO A O 1
ATOM 1155 N N . VAL A 1 136 ? -14.967 -3.492 10.427 1.00 73.19 136 VAL A N 1
ATOM 1156 C CA . VAL A 1 136 ? -14.178 -3.505 9.192 1.00 73.19 136 VAL A CA 1
ATOM 1157 C C . VAL A 1 136 ? -14.969 -4.217 8.097 1.00 73.19 136 VAL A C 1
ATOM 1159 O O . VAL A 1 136 ? -15.181 -5.427 8.150 1.00 73.19 136 VAL A O 1
ATOM 1162 N N . ARG A 1 137 ? -15.403 -3.463 7.084 1.00 76.19 137 ARG A N 1
ATOM 1163 C CA . ARG A 1 137 ? -16.098 -3.995 5.905 1.00 76.19 137 ARG A CA 1
ATOM 1164 C C . ARG A 1 137 ? -15.155 -4.005 4.713 1.00 76.19 137 ARG A C 1
ATOM 1166 O O . ARG A 1 137 ? -14.753 -2.950 4.224 1.00 76.19 137 ARG A O 1
ATOM 1173 N N . THR A 1 138 ? -14.837 -5.199 4.218 1.00 77.06 138 THR A N 1
ATOM 1174 C CA . THR A 1 138 ? -13.947 -5.388 3.063 1.00 77.06 138 THR A CA 1
ATOM 1175 C C . THR A 1 138 ? -14.460 -4.651 1.825 1.00 77.06 138 THR A C 1
ATOM 1177 O O . THR A 1 138 ? -13.676 -4.000 1.146 1.00 77.06 138 THR A O 1
ATOM 1180 N N . SER A 1 139 ? -15.772 -4.645 1.576 1.00 78.12 139 SER A N 1
ATOM 1181 C CA . SER A 1 139 ? -16.394 -3.916 0.460 1.00 78.12 139 SER A CA 1
ATOM 1182 C C . SER A 1 139 ? -16.114 -2.408 0.488 1.00 78.12 139 SER A C 1
ATOM 1184 O O . SER A 1 139 ? -15.770 -1.824 -0.537 1.00 78.12 139 SER A O 1
ATOM 1186 N N . THR A 1 140 ? -16.187 -1.782 1.665 1.00 79.88 140 THR A N 1
ATOM 1187 C CA . THR A 1 140 ? -15.880 -0.355 1.855 1.00 79.88 140 THR A CA 1
ATOM 1188 C C . THR A 1 140 ? -14.395 -0.057 1.650 1.00 79.88 140 THR A C 1
ATOM 1190 O O . THR A 1 140 ? -14.028 0.999 1.131 1.00 79.88 140 THR A O 1
ATOM 1193 N N . MET A 1 141 ? -13.519 -0.987 2.030 1.00 80.75 141 MET A N 1
ATOM 1194 C CA . MET A 1 141 ? -12.083 -0.857 1.779 1.00 80.75 141 MET A CA 1
ATOM 1195 C C . MET A 1 141 ? -11.786 -0.933 0.282 1.00 80.75 141 MET A C 1
ATOM 1197 O O . MET A 1 141 ? -11.078 -0.077 -0.242 1.00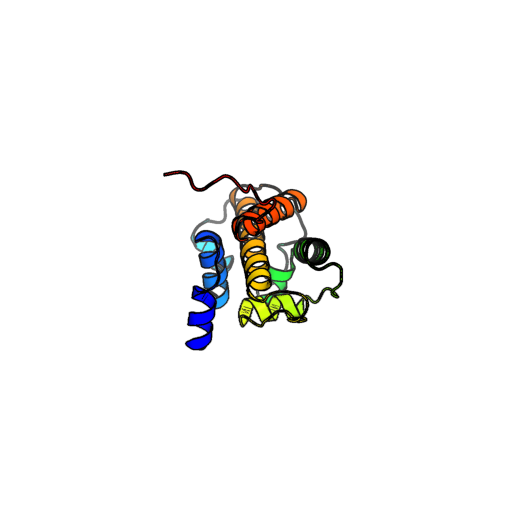 80.75 141 MET A O 1
ATOM 1201 N N . LEU A 1 142 ? -12.387 -1.898 -0.420 1.00 84.00 142 LEU A N 1
ATOM 1202 C CA . LEU A 1 142 ? -12.235 -2.058 -1.867 1.00 84.00 142 LEU A CA 1
ATOM 1203 C C . LEU A 1 142 ? -12.692 -0.813 -2.633 1.00 84.00 142 LEU A C 1
ATOM 1205 O O . LEU A 1 142 ? -11.959 -0.345 -3.506 1.00 84.00 142 LEU A O 1
ATOM 1209 N N . SER A 1 143 ? -13.848 -0.237 -2.286 1.00 83.56 143 SER A N 1
ATOM 1210 C CA . SER A 1 143 ? -14.331 0.990 -2.932 1.00 83.56 143 SER A CA 1
ATOM 1211 C C . SER A 1 143 ? -13.407 2.175 -2.656 1.00 83.56 143 SER A C 1
ATOM 1213 O O . SER A 1 143 ? -13.011 2.873 -3.586 1.00 83.56 143 SER A O 1
ATOM 1215 N N . THR A 1 144 ? -12.968 2.348 -1.406 1.00 84.81 144 THR A N 1
ATOM 1216 C CA . THR A 1 144 ? -12.051 3.432 -1.018 1.00 84.81 144 THR A CA 1
ATOM 1217 C C . THR A 1 144 ? -10.719 3.343 -1.761 1.00 84.81 144 THR A C 1
ATOM 1219 O O . THR A 1 144 ? -10.204 4.360 -2.238 1.00 84.81 144 THR A O 1
ATOM 1222 N N . VAL A 1 145 ? -10.152 2.136 -1.865 1.00 86.50 145 VAL A N 1
ATOM 1223 C CA . VAL A 1 145 ? -8.910 1.909 -2.613 1.00 86.50 145 VAL A CA 1
ATOM 1224 C C . VAL A 1 145 ? -9.130 2.182 -4.090 1.00 86.50 145 VAL A C 1
ATOM 1226 O O . VAL A 1 145 ? -8.321 2.891 -4.678 1.00 86.50 145 VAL A O 1
ATOM 1229 N N . SER A 1 146 ? -10.229 1.696 -4.667 1.00 86.81 146 SER A N 1
ATOM 1230 C CA . SER A 1 146 ? -10.526 1.882 -6.089 1.00 86.81 146 SER A CA 1
ATOM 1231 C C . SER A 1 146 ? -10.659 3.358 -6.455 1.00 86.81 146 SER A C 1
ATOM 1233 O O . SER A 1 146 ? -10.003 3.814 -7.388 1.00 86.81 146 SER A O 1
ATOM 1235 N N . SER A 1 147 ? -11.418 4.133 -5.674 1.00 85.38 147 SER A N 1
ATOM 1236 C CA . SER A 1 147 ? -11.560 5.578 -5.882 1.00 85.38 147 SER A CA 1
ATOM 1237 C C . SER A 1 147 ? -10.232 6.315 -5.711 1.00 85.38 147 SER A C 1
ATOM 1239 O O . SER A 1 147 ? -9.891 7.173 -6.522 1.00 85.38 147 SER A O 1
ATOM 1241 N N . SER A 1 148 ? -9.448 5.961 -4.686 1.00 84.44 148 SER A N 1
ATOM 1242 C CA . SER A 1 148 ? -8.133 6.577 -4.454 1.00 84.44 148 SER A CA 1
ATOM 1243 C C . SER A 1 148 ? -7.152 6.249 -5.578 1.00 84.44 148 SER A C 1
ATOM 1245 O O . SER A 1 148 ? -6.398 7.112 -6.012 1.00 84.44 148 SER A O 1
ATOM 1247 N N . PHE A 1 149 ? -7.166 5.009 -6.061 1.00 85.69 149 PHE A N 1
ATOM 1248 C CA . PHE A 1 149 ? -6.291 4.542 -7.126 1.00 85.69 149 PHE A CA 1
ATOM 1249 C C . PHE A 1 149 ? -6.649 5.180 -8.471 1.00 85.69 149 PHE A C 1
ATOM 1251 O O . PHE A 1 149 ? -5.759 5.668 -9.163 1.00 85.69 149 PHE A O 1
ATOM 1258 N N . GLN A 1 150 ? -7.940 5.256 -8.805 1.00 85.31 150 GLN A N 1
ATOM 1259 C CA . GLN A 1 150 ? -8.429 5.948 -10.001 1.00 85.31 150 GLN A CA 1
ATOM 1260 C C . GLN A 1 150 ? -8.081 7.440 -9.981 1.00 85.31 150 GLN A C 1
ATOM 1262 O O . GLN A 1 150 ? -7.591 7.957 -10.978 1.00 85.31 150 GLN A O 1
ATOM 1267 N N . ALA A 1 151 ? -8.240 8.119 -8.840 1.00 84.44 151 ALA A N 1
ATOM 1268 C CA . ALA A 1 151 ? -7.878 9.533 -8.700 1.00 84.44 151 ALA A CA 1
ATOM 1269 C C . ALA A 1 151 ? -6.369 9.805 -8.871 1.00 84.44 151 ALA A C 1
ATOM 1271 O O . ALA A 1 151 ? -5.965 10.937 -9.134 1.00 84.44 151 ALA A O 1
ATOM 1272 N N . LEU A 1 152 ? -5.525 8.783 -8.695 1.00 83.00 152 LEU A N 1
ATOM 1273 C CA . LEU A 1 152 ? -4.073 8.865 -8.869 1.00 83.00 152 LEU A CA 1
ATOM 1274 C C . LEU A 1 152 ? -3.608 8.496 -10.284 1.00 83.00 152 LEU A C 1
ATOM 1276 O O . LEU A 1 152 ? -2.432 8.713 -10.607 1.00 83.00 152 LEU A O 1
ATOM 1280 N N . GLN A 1 153 ? -4.495 7.936 -11.109 1.00 77.38 153 GLN A N 1
ATOM 1281 C CA . GLN A 1 153 ? -4.217 7.674 -12.514 1.00 77.38 153 GLN A CA 1
ATOM 1282 C C . GLN A 1 153 ? -4.321 8.984 -13.309 1.00 77.38 153 GLN A C 1
ATOM 1284 O O . GLN A 1 153 ? -5.127 9.853 -12.970 1.00 77.38 153 GLN A O 1
ATOM 1289 N N . PRO A 1 154 ? -3.495 9.176 -14.354 1.00 66.00 154 PRO A N 1
ATOM 1290 C CA . PRO A 1 154 ? -3.722 10.273 -15.285 1.00 66.00 154 PRO A CA 1
ATOM 1291 C C . PRO A 1 154 ? -5.139 10.148 -15.868 1.00 66.00 154 PRO A C 1
ATOM 1293 O O . PRO A 1 154 ? -5.605 9.020 -16.056 1.00 66.00 154 PRO A O 1
ATOM 1296 N N . PRO A 1 155 ? -5.836 11.266 -16.145 1.00 55.50 155 PRO A N 1
ATOM 1297 C CA . PRO A 1 155 ? -7.158 11.208 -16.750 1.00 55.50 155 PRO A CA 1
ATOM 1298 C C . PRO A 1 155 ? -7.078 10.350 -18.012 1.00 55.50 155 PRO A C 1
ATOM 1300 O O . PRO A 1 155 ? -6.239 10.600 -18.879 1.00 55.50 155 PRO A O 1
ATOM 1303 N N . HIS A 1 156 ? -7.917 9.314 -18.090 1.00 48.50 156 HIS A N 1
ATOM 1304 C CA . HIS A 1 156 ? -8.090 8.552 -19.316 1.00 48.50 156 HIS A CA 1
ATOM 1305 C C . HIS A 1 156 ? -8.489 9.547 -20.403 1.00 48.50 156 HIS A C 1
ATOM 1307 O O . HIS A 1 156 ? -9.611 10.053 -20.401 1.00 48.50 156 HIS A O 1
ATOM 1313 N N . THR A 1 157 ? -7.577 9.835 -21.329 1.00 44.19 157 THR A N 1
ATOM 1314 C CA . THR A 1 157 ? -7.904 10.469 -22.603 1.00 44.19 157 THR A CA 1
ATOM 1315 C C . THR A 1 157 ? -8.788 9.492 -23.365 1.00 44.19 157 THR A C 1
ATOM 1317 O O . THR A 1 157 ? -8.316 8.675 -24.153 1.00 44.19 157 THR A O 1
ATOM 1320 N N . SER A 1 158 ? -10.076 9.518 -23.057 1.00 39.72 158 SER A N 1
ATOM 1321 C CA . SER A 1 158 ? -11.115 8.916 -23.869 1.00 39.72 158 SER A CA 1
ATOM 1322 C C . SER A 1 158 ? -11.741 10.046 -24.678 1.00 39.72 158 SER A C 1
ATOM 1324 O O . SER A 1 158 ? -12.197 11.044 -24.132 1.00 39.72 158 SER A O 1
ATOM 1326 N N . SER A 1 159 ? -11.704 9.854 -25.994 1.00 36.50 159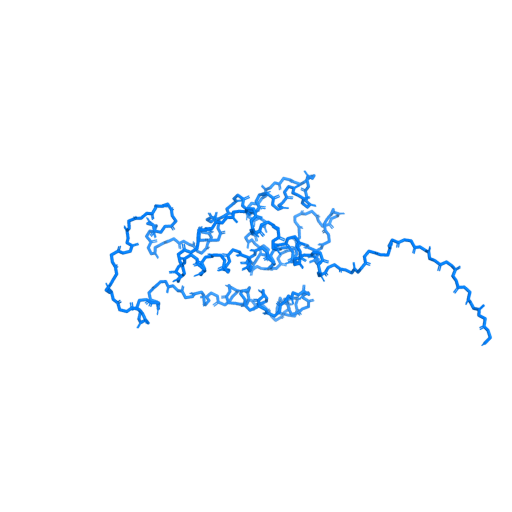 SER A N 1
ATOM 1327 C CA . SER A 1 159 ? -12.273 10.687 -27.050 1.00 36.50 159 SER A CA 1
ATOM 1328 C C . SER A 1 159 ? -11.547 11.992 -27.387 1.00 36.50 159 SER A C 1
ATOM 1330 O O . SER A 1 159 ? -11.656 13.020 -26.726 1.00 36.50 159 SER A O 1
ATOM 1332 N N . VAL A 1 160 ? -10.885 11.935 -28.541 1.00 47.38 160 VAL A N 1
ATOM 1333 C CA . VAL A 1 160 ? -10.668 13.051 -29.460 1.00 47.38 160 VAL A CA 1
ATOM 1334 C C . VAL A 1 160 ? -11.944 13.898 -29.543 1.00 47.38 160 VAL A C 1
ATOM 1336 O O . VAL A 1 160 ? -13.004 13.389 -29.899 1.00 47.38 160 VAL A O 1
ATOM 1339 N N . ALA A 1 161 ? -11.838 15.188 -29.247 1.00 31.84 161 ALA A N 1
ATOM 1340 C CA . ALA A 1 161 ? -12.704 16.198 -29.835 1.00 31.84 161 ALA A CA 1
ATOM 1341 C C . ALA A 1 161 ? -11.801 17.041 -30.745 1.00 31.84 161 ALA A C 1
ATOM 1343 O O . ALA A 1 161 ? -10.953 17.778 -30.234 1.00 31.84 161 ALA A O 1
ATOM 1344 N N . PRO A 1 162 ? -11.899 16.920 -32.080 1.00 46.69 162 PRO A N 1
ATOM 1345 C CA . PRO A 1 162 ? -11.222 17.836 -32.972 1.00 46.69 162 PRO A CA 1
ATOM 1346 C C . PRO A 1 162 ? -12.110 19.074 -33.054 1.00 46.69 162 PRO A C 1
ATOM 1348 O O . PRO A 1 162 ? -13.021 19.134 -33.873 1.00 46.69 162 PRO A O 1
ATOM 1351 N N . CYS A 1 163 ? -11.880 20.047 -32.176 1.00 36.03 163 CYS A N 1
ATOM 1352 C CA . CYS A 1 163 ? -12.541 21.340 -32.283 1.00 36.03 163 CYS A CA 1
ATOM 1353 C C . CYS A 1 163 ? -11.513 22.466 -32.386 1.00 36.03 163 CYS A C 1
ATOM 1355 O O . CYS A 1 163 ? -11.156 23.107 -31.408 1.00 36.03 163 CYS A O 1
ATOM 1357 N N . TRP A 1 164 ? -11.052 22.617 -33.630 1.00 33.09 164 TRP A N 1
ATOM 1358 C CA . TRP A 1 164 ? -10.803 23.863 -34.355 1.00 33.09 164 TRP A CA 1
ATOM 1359 C C . TRP A 1 164 ? -9.964 24.951 -33.673 1.00 33.09 164 TRP A C 1
ATOM 1361 O O . TRP A 1 164 ? -10.446 25.743 -32.870 1.00 33.09 164 TRP A O 1
ATOM 1371 N N . PHE A 1 165 ? -8.738 25.100 -34.186 1.00 37.12 165 PHE A N 1
ATOM 1372 C CA . PHE A 1 165 ? -8.176 26.422 -34.463 1.00 37.12 165 PHE A CA 1
ATOM 1373 C C . PHE A 1 165 ? -9.246 27.305 -35.124 1.00 37.12 165 PHE A C 1
ATOM 1375 O O . PHE A 1 165 ? -9.757 26.944 -36.188 1.00 37.12 165 PHE A O 1
ATOM 1382 N N . ARG A 1 166 ? -9.529 28.479 -34.555 1.00 34.19 166 ARG A N 1
ATOM 1383 C CA . ARG A 1 166 ? -9.973 29.637 -35.337 1.00 34.19 166 ARG A CA 1
ATOM 1384 C C . ARG A 1 166 ? -9.620 30.949 -34.632 1.00 34.19 166 ARG A C 1
ATOM 1386 O O . ARG A 1 166 ? -10.222 31.262 -33.615 1.00 34.19 166 ARG A O 1
ATOM 1393 N N . TRP A 1 167 ? -8.678 31.633 -35.290 1.00 42.28 167 TRP A N 1
ATOM 1394 C CA . TRP A 1 167 ? -8.272 33.047 -35.276 1.00 42.28 167 TRP A CA 1
ATOM 1395 C C . TRP A 1 167 ? -7.905 33.684 -33.939 1.00 42.28 167 TRP A C 1
ATOM 1397 O O . TRP A 1 167 ? -8.814 34.088 -33.188 1.00 42.28 167 TRP A O 1
#

Foldseek 3Di:
DDPVLVVVLVPQDADPLLSVLLVCVLVVNDDDVVVVCVVDPDPDPPPPDDDLPPDDPPDDPLVNQCSPVVLQVVVCCVVPVPDDDDSVQLVCCSHPVDAHPCCVRDPRSLVNHLSSLLSSLSVVLVVCCVPVVDDDDSVVSNVSSVVRSCVSDDPPPDDDDPDDDDD